Protein AF-A0A3D1YNT9-F1 (afdb_monomer_lite)

Secondary structure (DSSP, 8-state):
------PPPPPP--SSPPP----EEEEEETTEEEEEETT--HHHHHHHTT---

Radius of gyration: 15.61 Å; chains: 1; bounding box: 52×19×24 Å

pLDDT: mean 86.16, std 12.1, range [45.62, 97.5]

Structure (mmCIF, N/CA/C/O backbone):
data_AF-A0A3D1YNT9-F1
#
_entry.id   AF-A0A3D1YNT9-F1
#
loop_
_atom_site.group_PDB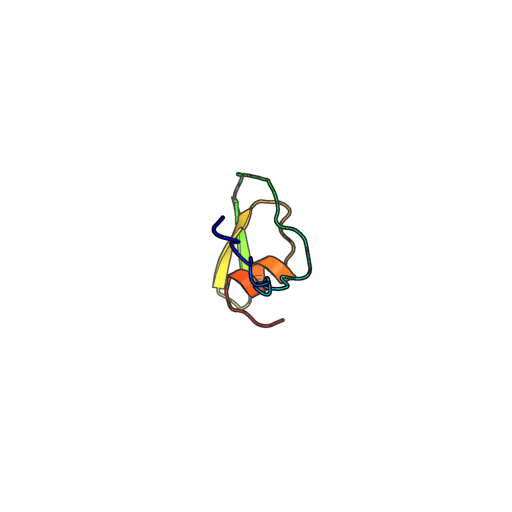
_atom_site.id
_atom_site.type_symbol
_atom_site.label_atom_id
_atom_site.label_alt_id
_atom_site.label_comp_id
_atom_site.label_asym_id
_atom_site.label_entity_id
_atom_site.label_seq_id
_atom_site.pdbx_PDB_ins_code
_atom_site.Cartn_x
_atom_site.Cartn_y
_atom_site.Cartn_z
_atom_site.occupancy
_atom_site.B_iso_or_equiv
_atom_site.auth_seq_id
_atom_site.auth_comp_id
_atom_site.auth_asym_id
_atom_site.auth_atom_id
_atom_site.pdbx_PDB_model_num
ATOM 1 N N . MET A 1 1 ? 41.506 8.233 5.190 1.00 47.53 1 MET A N 1
ATOM 2 C CA . MET A 1 1 ? 40.189 8.810 4.850 1.00 47.53 1 MET A CA 1
ATOM 3 C C . MET A 1 1 ? 39.431 7.781 4.028 1.00 47.53 1 MET A C 1
ATOM 5 O O . MET A 1 1 ? 39.805 7.562 2.885 1.00 47.53 1 MET A O 1
ATOM 9 N N . ASN A 1 2 ? 38.437 7.101 4.600 1.00 45.62 2 ASN A N 1
ATOM 10 C CA . ASN A 1 2 ? 37.604 6.169 3.839 1.00 45.62 2 ASN A CA 1
ATOM 11 C C . ASN A 1 2 ? 36.456 6.965 3.219 1.00 45.62 2 ASN A C 1
ATOM 13 O O . ASN A 1 2 ? 35.516 7.343 3.910 1.00 45.62 2 ASN A O 1
ATOM 17 N N . SER A 1 3 ? 36.565 7.259 1.927 1.00 60.81 3 SER A N 1
ATOM 18 C CA . SER A 1 3 ? 35.469 7.808 1.136 1.00 60.81 3 SER A CA 1
ATOM 19 C C . SER A 1 3 ? 34.423 6.712 0.922 1.00 60.81 3 SER A C 1
ATOM 21 O O . SER A 1 3 ? 34.604 5.836 0.077 1.00 60.81 3 SER A O 1
ATOM 23 N N . MET A 1 4 ? 33.347 6.737 1.710 1.00 62.66 4 MET A N 1
ATOM 24 C CA . MET A 1 4 ? 32.107 6.041 1.366 1.00 62.66 4 MET A CA 1
ATOM 25 C C . MET A 1 4 ? 31.536 6.713 0.120 1.00 62.66 4 MET A C 1
ATOM 27 O O . MET A 1 4 ? 31.000 7.815 0.185 1.00 62.66 4 MET A O 1
ATOM 31 N N . VAL A 1 5 ? 31.711 6.070 -1.029 1.00 69.94 5 VAL A N 1
ATOM 32 C CA . VAL A 1 5 ? 30.986 6.432 -2.244 1.00 69.94 5 VAL A CA 1
ATOM 33 C C . VAL A 1 5 ? 29.580 5.859 -2.068 1.00 69.94 5 VAL A C 1
ATOM 35 O O . VAL A 1 5 ? 29.397 4.646 -2.154 1.00 69.94 5 VAL A O 1
ATOM 38 N N . GLU A 1 6 ? 28.600 6.694 -1.727 1.00 74.69 6 GLU A N 1
ATOM 39 C CA . GLU A 1 6 ? 27.196 6.274 -1.733 1.00 74.69 6 GLU A CA 1
ATOM 40 C C . GLU A 1 6 ? 26.760 6.060 -3.186 1.00 74.69 6 GLU A C 1
ATOM 42 O O . GLU A 1 6 ? 26.665 6.998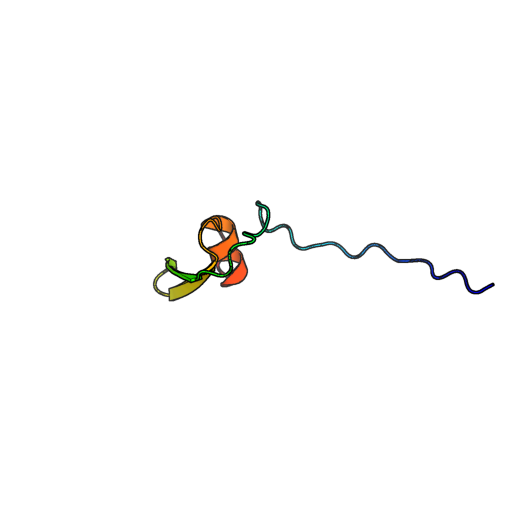 -3.977 1.00 74.69 6 GLU A O 1
ATOM 47 N N . PHE A 1 7 ? 26.535 4.802 -3.560 1.00 76.12 7 PHE A N 1
ATOM 48 C CA . PHE A 1 7 ? 25.952 4.461 -4.852 1.00 76.12 7 PHE A CA 1
ATOM 49 C C . PHE A 1 7 ? 24.453 4.783 -4.840 1.00 76.12 7 PHE A C 1
ATOM 51 O O . PHE A 1 7 ? 23.741 4.408 -3.908 1.00 76.12 7 PHE A O 1
ATOM 58 N N . TYR A 1 8 ? 23.965 5.445 -5.891 1.00 80.62 8 TYR A N 1
ATOM 59 C CA . TYR A 1 8 ? 22.539 5.708 -6.076 1.00 80.62 8 TYR A CA 1
ATOM 60 C C . TYR A 1 8 ? 21.754 4.391 -6.161 1.00 80.62 8 TYR A C 1
ATOM 62 O O . TYR A 1 8 ? 22.018 3.560 -7.032 1.00 80.62 8 TYR A O 1
ATOM 70 N N . GLN A 1 9 ? 20.776 4.215 -5.270 1.00 78.00 9 GLN A N 1
ATOM 71 C CA . GLN A 1 9 ? 19.803 3.128 -5.335 1.00 78.00 9 GLN A CA 1
ATOM 72 C C . GLN A 1 9 ? 18.491 3.668 -5.920 1.00 78.00 9 GLN A C 1
ATOM 74 O O . GLN A 1 9 ? 17.898 4.568 -5.318 1.00 78.00 9 GLN A O 1
ATOM 79 N N . PRO A 1 10 ? 18.020 3.145 -7.067 1.00 79.81 10 PRO A N 1
ATOM 80 C CA . PRO A 1 10 ? 16.743 3.550 -7.639 1.00 79.81 10 PRO A CA 1
ATOM 81 C C . PRO A 1 10 ? 15.609 3.260 -6.656 1.00 79.81 10 PRO A C 1
ATOM 83 O O . PRO A 1 10 ? 15.445 2.131 -6.193 1.00 79.81 10 PRO A O 1
ATOM 86 N N . GLN A 1 11 ? 14.825 4.283 -6.335 1.00 78.19 11 GLN A N 1
ATOM 87 C CA . GLN A 1 11 ? 13.625 4.131 -5.521 1.00 78.19 11 GLN A CA 1
ATOM 88 C C . GLN A 1 11 ? 12.466 3.683 -6.410 1.00 78.19 11 GLN A C 1
ATOM 90 O O . GLN A 1 11 ? 12.359 4.108 -7.560 1.00 78.19 11 GLN A O 1
ATOM 95 N N . ALA A 1 12 ? 11.602 2.818 -5.881 1.00 77.50 12 ALA A N 1
ATOM 96 C CA . ALA A 1 12 ? 10.390 2.425 -6.584 1.00 77.50 12 ALA A CA 1
ATOM 97 C C . ALA A 1 12 ? 9.482 3.648 -6.786 1.00 77.50 12 ALA A C 1
ATOM 99 O O . ALA A 1 12 ? 9.203 4.391 -5.841 1.00 77.50 12 ALA A O 1
ATOM 100 N N . ASP A 1 13 ? 9.033 3.850 -8.024 1.00 78.50 13 ASP A N 1
ATOM 101 C CA . ASP A 1 13 ? 8.080 4.899 -8.364 1.00 78.50 13 ASP A CA 1
ATOM 102 C C . ASP A 1 13 ? 6.656 4.383 -8.140 1.00 78.50 13 ASP A C 1
ATOM 104 O O . ASP A 1 13 ? 6.118 3.602 -8.921 1.00 78.50 13 ASP A O 1
ATOM 108 N N . PHE A 1 14 ? 6.062 4.814 -7.031 1.00 74.12 14 PHE A N 1
ATOM 109 C CA . PHE A 1 14 ? 4.686 4.484 -6.662 1.00 74.12 14 PHE A CA 1
ATOM 110 C C . PHE A 1 14 ? 3.666 5.499 -7.219 1.00 74.12 14 PHE A C 1
ATOM 112 O O . PHE A 1 14 ? 2.508 5.503 -6.795 1.00 74.12 14 PHE A O 1
ATOM 119 N N . GLY A 1 15 ? 4.086 6.420 -8.094 1.00 74.31 15 GLY A N 1
ATOM 120 C CA . GLY A 1 15 ? 3.251 7.437 -8.744 1.00 74.31 15 GLY A CA 1
ATOM 121 C C . GLY A 1 15 ? 2.871 8.640 -7.869 1.00 74.31 15 GLY A C 1
ATOM 122 O O . GLY A 1 15 ? 2.801 9.763 -8.363 1.00 74.31 15 GLY A O 1
ATOM 123 N N . THR A 1 16 ? 2.642 8.458 -6.564 1.00 82.06 16 THR A N 1
ATOM 124 C CA . THR A 1 16 ? 2.365 9.557 -5.611 1.00 82.06 16 THR A CA 1
ATOM 125 C C . THR A 1 16 ? 3.319 9.513 -4.406 1.00 82.06 16 THR A C 1
ATOM 127 O O . THR A 1 16 ? 4.076 8.553 -4.258 1.00 82.06 16 THR A O 1
ATOM 130 N N . PRO A 1 17 ? 3.307 10.497 -3.488 1.00 85.75 17 PRO A N 1
ATOM 131 C CA . PRO A 1 17 ? 3.924 10.379 -2.157 1.00 85.75 17 PRO A CA 1
ATOM 132 C C . PRO A 1 17 ? 3.095 9.504 -1.205 1.00 85.75 17 PRO A C 1
ATOM 134 O O . PRO A 1 17 ? 1.880 9.379 -1.388 1.00 85.75 17 PRO A O 1
ATOM 137 N N . SER A 1 18 ? 3.741 8.880 -0.213 1.00 87.12 18 SER A N 1
ATOM 138 C CA . SER A 1 18 ? 3.048 8.073 0.799 1.00 87.12 18 SER A CA 1
ATOM 139 C C . SER A 1 18 ? 2.222 8.963 1.724 1.00 87.12 18 SER A C 1
ATOM 141 O O . SER A 1 18 ? 2.597 10.104 2.012 1.00 87.12 18 SER A O 1
ATOM 143 N N . SER A 1 19 ? 1.091 8.444 2.203 1.00 92.25 19 SER A N 1
ATOM 144 C CA . SER A 1 19 ? 0.348 9.133 3.254 1.00 92.25 19 SER A CA 1
ATOM 145 C C . SER A 1 19 ? 1.103 9.030 4.578 1.00 92.25 19 SER A C 1
ATOM 147 O O . SER A 1 19 ? 1.698 8.003 4.899 1.00 92.25 19 SER A O 1
ATOM 149 N N . LYS A 1 20 ? 1.084 10.122 5.346 1.00 92.31 20 LYS A N 1
ATOM 150 C CA . LYS A 1 20 ? 1.689 10.200 6.684 1.00 92.31 20 LYS A CA 1
ATOM 151 C C . LYS A 1 20 ? 0.721 9.798 7.795 1.00 92.31 20 LYS A C 1
ATOM 153 O O . LYS A 1 20 ? 1.101 9.845 8.962 1.00 92.31 20 LYS A O 1
ATOM 158 N N . SER A 1 21 ? -0.531 9.489 7.455 1.00 94.06 21 SER A N 1
ATOM 159 C CA . SER A 1 21 ? -1.516 9.099 8.457 1.00 94.06 21 SER A CA 1
ATOM 160 C C . SER A 1 21 ? -1.148 7.756 9.088 1.00 94.06 21 SER A C 1
ATOM 162 O O . SER A 1 21 ? -0.519 6.909 8.459 1.00 94.06 21 SER A O 1
ATOM 164 N N . THR A 1 22 ? -1.554 7.561 10.335 1.00 93.19 22 THR A N 1
ATOM 165 C CA . THR A 1 22 ? -1.465 6.275 11.038 1.00 93.19 22 THR A CA 1
ATOM 166 C C . THR A 1 22 ? -2.803 5.538 11.060 1.00 93.19 22 THR A C 1
ATOM 168 O O . THR A 1 22 ? -2.845 4.356 11.391 1.00 93.19 22 THR A O 1
ATOM 171 N N . GLU A 1 23 ? -3.894 6.217 10.702 1.00 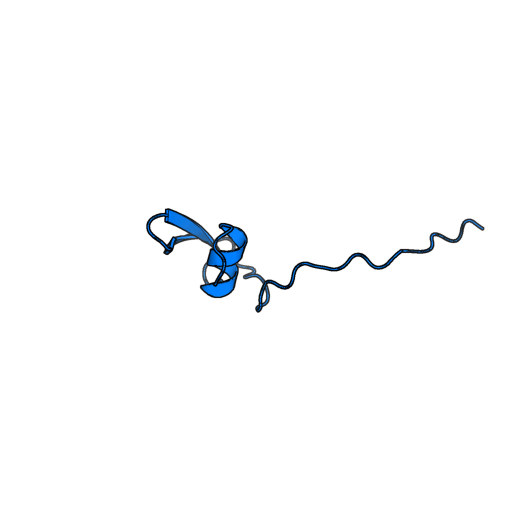97.38 23 GLU A N 1
ATOM 172 C CA . GLU A 1 23 ? -5.213 5.611 10.560 1.00 97.38 23 GLU A CA 1
ATOM 173 C C . GLU A 1 23 ? -5.272 4.790 9.270 1.00 97.38 23 GLU A C 1
ATOM 175 O O . GLU A 1 23 ? -4.951 5.300 8.193 1.00 97.38 23 GLU A O 1
ATOM 180 N N . LEU A 1 24 ? -5.688 3.527 9.381 1.00 96.88 24 LEU A N 1
ATOM 181 C CA . LEU A 1 24 ? -5.784 2.592 8.263 1.00 96.88 24 LEU A CA 1
ATOM 182 C C . LEU A 1 24 ? -7.219 2.497 7.743 1.00 96.88 24 LEU A C 1
ATOM 184 O O . LEU A 1 24 ? -8.167 2.377 8.517 1.00 96.88 24 LEU A O 1
ATOM 188 N N . VAL A 1 25 ? -7.356 2.466 6.421 1.00 96.69 25 VAL A N 1
ATOM 189 C CA . VAL A 1 25 ? -8.606 2.172 5.713 1.00 96.69 25 VAL A CA 1
ATOM 190 C C . VAL A 1 25 ? -8.413 0.937 4.845 1.00 96.69 25 VAL A C 1
ATOM 192 O O . VAL A 1 25 ? -7.323 0.705 4.324 1.00 96.69 25 VAL A O 1
ATOM 195 N N . THR A 1 26 ? -9.470 0.141 4.694 1.00 97.12 26 THR A N 1
ATOM 196 C CA . THR A 1 26 ? -9.442 -1.066 3.859 1.00 97.12 26 THR A CA 1
ATOM 197 C C . THR A 1 26 ? -10.198 -0.815 2.565 1.00 97.12 26 THR A C 1
ATOM 199 O O . THR A 1 26 ? -11.335 -0.343 2.582 1.00 97.12 26 THR A O 1
ATOM 202 N N . LEU A 1 27 ? -9.544 -1.116 1.448 1.00 94.69 27 LEU A N 1
ATOM 203 C CA . LEU A 1 27 ? -10.070 -0.997 0.096 1.00 94.69 27 LEU A CA 1
ATOM 204 C C . LEU A 1 27 ? -10.188 -2.394 -0.514 1.00 94.69 27 LEU A C 1
ATOM 206 O O . LEU A 1 27 ? -9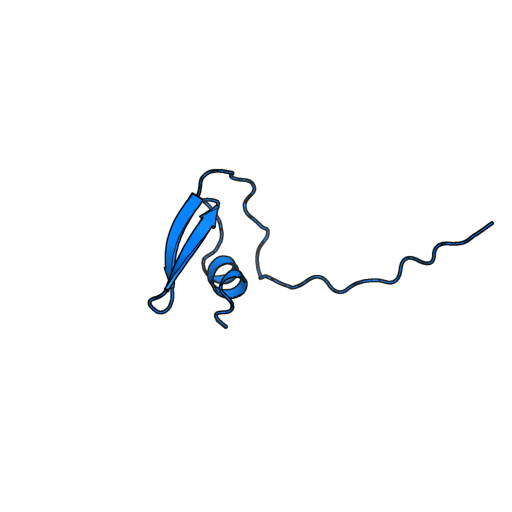.340 -3.245 -0.257 1.00 94.69 27 LEU A O 1
ATOM 210 N N . SER A 1 28 ? -11.192 -2.605 -1.363 1.00 96.06 28 SER A N 1
ATOM 211 C CA . SER A 1 28 ? -11.254 -3.787 -2.224 1.00 96.06 28 SER A CA 1
ATOM 212 C C . SER A 1 28 ? -10.689 -3.425 -3.597 1.00 96.06 28 SER A C 1
ATOM 214 O O . SER A 1 28 ? -11.263 -2.590 -4.298 1.00 96.06 28 SER A O 1
ATOM 216 N N . ILE A 1 29 ? -9.548 -4.011 -3.964 1.00 94.12 29 ILE A N 1
ATOM 217 C CA . ILE A 1 29 ? -8.858 -3.787 -5.245 1.00 94.12 29 ILE A CA 1
ATOM 218 C C . ILE A 1 29 ? -8.705 -5.147 -5.930 1.00 94.12 29 ILE A C 1
ATOM 220 O O . ILE A 1 29 ? -8.123 -6.062 -5.353 1.00 94.12 29 ILE A O 1
ATOM 224 N N . ASP A 1 30 ? -9.269 -5.309 -7.130 1.00 92.38 30 ASP A N 1
ATOM 225 C CA . ASP A 1 30 ? -9.307 -6.583 -7.873 1.00 92.38 30 ASP A CA 1
ATOM 226 C C . ASP A 1 30 ? -9.765 -7.792 -7.030 1.00 92.38 30 ASP A C 1
ATOM 228 O O . ASP A 1 30 ? -9.239 -8.902 -7.134 1.00 92.38 30 ASP A O 1
ATOM 232 N N . GLY A 1 31 ? -10.752 -7.573 -6.155 1.00 92.88 31 GLY A N 1
ATOM 233 C CA . GLY A 1 31 ? -11.308 -8.609 -5.279 1.00 92.88 31 GLY A CA 1
ATOM 234 C C . GLY A 1 31 ? -10.411 -8.999 -4.099 1.00 92.88 31 GLY A C 1
ATOM 235 O O . GLY A 1 31 ? -10.671 -10.016 -3.457 1.00 92.88 31 GLY A O 1
ATOM 236 N N . ARG A 1 32 ? -9.363 -8.219 -3.808 1.00 92.38 32 ARG A N 1
ATOM 237 C CA . ARG A 1 32 ? -8.496 -8.382 -2.635 1.0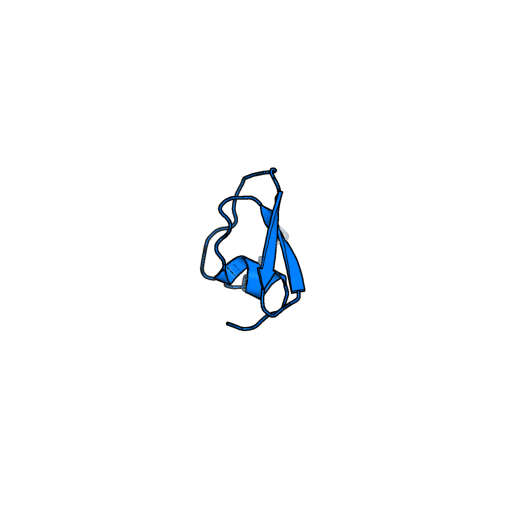0 92.38 32 ARG A CA 1
ATOM 238 C C . ARG A 1 32 ? -8.679 -7.221 -1.673 1.00 92.38 32 ARG A C 1
ATOM 240 O O . ARG A 1 32 ? -8.734 -6.069 -2.097 1.00 92.38 32 ARG A O 1
ATOM 247 N N . ASP A 1 33 ? -8.699 -7.534 -0.386 1.00 96.31 33 ASP A N 1
ATOM 248 C CA . ASP A 1 33 ? -8.711 -6.522 0.663 1.00 96.31 33 ASP A CA 1
ATOM 249 C C . ASP A 1 33 ? -7.290 -6.004 0.901 1.00 96.31 33 ASP A C 1
ATOM 251 O O . ASP A 1 33 ? -6.358 -6.773 1.151 1.00 96.31 33 ASP A O 1
ATOM 255 N N . VAL A 1 34 ? -7.128 -4.686 0.806 1.00 95.31 34 VAL A N 1
ATOM 256 C CA . VAL A 1 34 ? -5.853 -3.981 0.957 1.00 95.31 34 VAL A CA 1
ATOM 257 C C . VAL A 1 34 ? -6.030 -2.876 1.991 1.00 95.31 34 VAL A C 1
ATOM 259 O O . VAL A 1 34 ? -6.835 -1.964 1.798 1.00 95.31 34 VAL A O 1
ATOM 262 N N . SER A 1 35 ? -5.276 -2.943 3.087 1.00 96.81 35 SER A N 1
ATOM 263 C CA . SER A 1 35 ? -5.290 -1.917 4.133 1.00 96.81 35 SER A CA 1
ATOM 264 C C . SER A 1 35 ? -4.113 -0.960 3.972 1.00 96.81 35 SER A C 1
ATOM 266 O O . SER A 1 35 ? -2.959 -1.382 3.998 1.00 96.81 35 SER A O 1
ATOM 268 N N . VAL A 1 36 ? -4.403 0.333 3.840 1.00 95.62 36 VAL A N 1
ATOM 269 C CA . VAL A 1 36 ? -3.406 1.405 3.673 1.00 95.62 36 VAL A CA 1
ATOM 270 C C . VAL A 1 36 ? -3.763 2.607 4.543 1.00 95.62 36 VAL A C 1
ATOM 272 O O . VAL A 1 36 ? -4.922 2.751 4.940 1.00 95.62 36 VAL A O 1
ATOM 275 N N . PRO A 1 37 ? -2.814 3.511 4.837 1.00 97.50 37 PRO A N 1
ATOM 276 C CA . PRO A 1 37 ? -3.140 4.742 5.534 1.00 97.50 37 PRO A CA 1
ATOM 277 C C . PRO A 1 37 ? -4.160 5.589 4.774 1.00 97.50 37 PRO A C 1
ATOM 279 O O . PRO A 1 37 ? -4.091 5.709 3.545 1.00 97.50 37 PRO A O 1
ATOM 282 N N . VAL A 1 38 ? -5.072 6.234 5.499 1.00 96.75 38 VAL A N 1
ATOM 283 C CA . VAL A 1 38 ? -6.053 7.151 4.904 1.00 96.75 38 VAL A CA 1
ATOM 284 C C . VAL A 1 38 ? -5.352 8.255 4.102 1.00 96.75 38 VAL A C 1
ATOM 286 O O .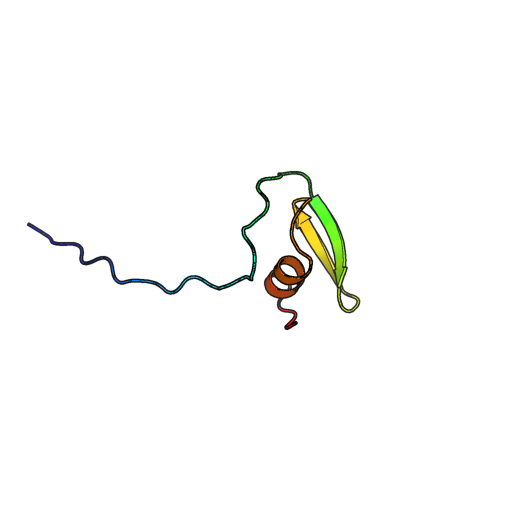 VAL A 1 38 ? -4.294 8.757 4.487 1.00 96.75 38 VAL A O 1
ATOM 289 N N . GLY A 1 39 ? -5.918 8.608 2.946 1.00 94.44 39 GLY A N 1
ATOM 290 C CA . GLY A 1 39 ? -5.324 9.566 2.006 1.00 94.44 39 GLY A CA 1
ATOM 291 C C . GLY A 1 39 ? -4.279 8.972 1.053 1.00 94.44 39 GLY A C 1
ATOM 292 O O . GLY A 1 39 ? -3.747 9.697 0.214 1.00 94.44 39 GLY A O 1
ATOM 293 N N . THR A 1 40 ? -3.988 7.671 1.142 1.00 95.31 40 THR A N 1
ATOM 294 C CA . THR A 1 40 ? -3.188 6.967 0.128 1.00 95.31 40 THR A CA 1
ATOM 295 C C . THR A 1 40 ? -3.943 6.917 -1.203 1.00 95.31 40 THR A C 1
ATOM 297 O O . THR A 1 40 ? -5.147 6.666 -1.235 1.00 95.31 40 THR A O 1
ATOM 300 N N . SER A 1 41 ? -3.244 7.167 -2.314 1.00 94.69 41 SER A N 1
ATOM 301 C CA . SER A 1 41 ? -3.839 7.073 -3.649 1.00 94.69 41 SER A CA 1
ATOM 302 C C . SER A 1 41 ? -4.171 5.621 -4.005 1.00 94.69 41 SER A C 1
ATOM 304 O O . SER A 1 41 ? -3.465 4.695 -3.605 1.00 94.69 41 SER A O 1
ATOM 306 N N . VAL A 1 42 ? -5.215 5.417 -4.815 1.00 92.62 42 VAL A N 1
ATOM 307 C CA . VAL A 1 42 ? -5.599 4.073 -5.283 1.00 92.62 42 VAL A CA 1
ATOM 308 C C . VAL A 1 42 ? -4.466 3.421 -6.086 1.00 92.62 42 VAL A C 1
ATOM 310 O O . VAL A 1 42 ? -4.191 2.243 -5.886 1.00 92.62 42 VAL A O 1
ATOM 313 N N . MET A 1 43 ? -3.749 4.189 -6.922 1.00 91.50 43 MET A N 1
ATOM 314 C CA . MET A 1 43 ? -2.584 3.682 -7.664 1.00 91.50 43 MET A CA 1
ATOM 315 C C . MET A 1 43 ? -1.473 3.173 -6.738 1.00 91.50 43 MET A C 1
ATOM 317 O O . MET A 1 43 ? -0.982 2.065 -6.949 1.00 91.50 43 MET A O 1
ATOM 321 N N . ARG A 1 44 ? -1.101 3.925 -5.686 1.00 92.12 44 ARG A N 1
ATOM 322 C CA . ARG A 1 44 ? -0.113 3.436 -4.710 1.00 92.12 44 ARG A CA 1
ATOM 323 C C . ARG A 1 44 ? -0.622 2.174 -4.016 1.00 92.12 44 ARG A C 1
ATOM 325 O O . ARG A 1 44 ? 0.136 1.217 -3.910 1.00 92.12 44 ARG A O 1
ATOM 332 N N . ALA A 1 45 ? -1.870 2.176 -3.544 1.00 93.94 45 ALA A N 1
ATOM 333 C CA . ALA A 1 45 ? -2.436 1.045 -2.809 1.00 93.94 45 ALA A CA 1
ATOM 334 C C . ALA A 1 45 ? -2.423 -0.245 -3.646 1.00 93.94 45 ALA A C 1
ATOM 336 O O . ALA A 1 45 ? -2.055 -1.306 -3.146 1.00 93.94 45 ALA A O 1
ATOM 337 N N . ALA A 1 46 ? -2.750 -0.148 -4.937 1.00 92.75 46 ALA A N 1
ATOM 338 C CA . ALA A 1 46 ? -2.651 -1.267 -5.865 1.00 92.75 46 ALA A CA 1
ATOM 339 C C . ALA A 1 46 ? -1.198 -1.739 -6.043 1.00 92.75 46 ALA A C 1
ATOM 341 O O . ALA A 1 46 ? -0.925 -2.933 -5.920 1.00 92.75 46 ALA A O 1
ATOM 342 N N . PHE A 1 47 ? -0.252 -0.817 -6.244 1.00 90.94 47 PHE A N 1
ATOM 343 C CA . PHE A 1 47 ? 1.159 -1.169 -6.406 1.00 90.94 47 PHE A CA 1
ATOM 344 C C . PHE A 1 47 ? 1.745 -1.837 -5.149 1.00 90.94 47 PHE A C 1
ATOM 346 O O . PHE A 1 47 ? 2.443 -2.845 -5.259 1.00 90.94 47 PHE A O 1
ATOM 353 N N . GLU A 1 48 ? 1.433 -1.331 -3.951 1.00 88.69 48 GLU A N 1
ATOM 354 C CA . GLU A 1 48 ? 1.828 -1.939 -2.667 1.00 88.69 48 GLU A CA 1
ATOM 355 C C . GLU A 1 48 ? 1.222 -3.340 -2.483 1.00 88.69 48 GLU A C 1
ATOM 357 O O . GLU A 1 48 ? 1.870 -4.226 -1.925 1.00 88.69 48 GLU A O 1
ATOM 362 N N . ALA A 1 49 ? 0.026 -3.578 -3.028 1.00 90.38 49 ALA A N 1
ATOM 363 C CA . ALA A 1 49 ? -0.614 -4.893 -3.080 1.00 90.38 49 ALA A CA 1
ATOM 364 C C . ALA A 1 49 ? -0.088 -5.806 -4.212 1.00 90.38 49 ALA A C 1
ATOM 366 O O . ALA A 1 49 ? -0.593 -6.919 -4.398 1.00 90.38 49 ALA A O 1
ATOM 367 N N . GLY A 1 50 ? 0.908 -5.359 -4.986 1.00 89.75 50 GLY A N 1
ATOM 368 C CA . GLY A 1 50 ? 1.463 -6.097 -6.125 1.00 89.75 50 GLY A CA 1
ATOM 369 C C . GLY A 1 50 ? 0.526 -6.178 -7.335 1.00 89.75 50 GLY A C 1
ATOM 370 O O . GLY A 1 50 ? 0.709 -7.039 -8.198 1.00 89.75 50 GLY A O 1
ATOM 371 N N . ILE A 1 51 ? -0.481 -5.307 -7.396 1.00 88.44 51 ILE A N 1
ATOM 372 C CA . ILE A 1 51 ? -1.435 -5.186 -8.498 1.00 88.44 51 ILE A CA 1
ATOM 373 C C . ILE A 1 51 ? -0.888 -4.139 -9.471 1.00 88.44 51 ILE A C 1
ATOM 375 O O . ILE A 1 51 ? -0.647 -2.989 -9.103 1.00 88.44 51 ILE A O 1
ATOM 379 N N . LYS A 1 52 ? -0.652 -4.550 -10.720 1.00 82.44 52 LYS A N 1
ATOM 380 C CA . LYS A 1 52 ? -0.211 -3.638 -11.782 1.00 82.44 52 LYS A CA 1
ATOM 381 C C . LYS A 1 52 ? -1.418 -2.883 -12.327 1.00 82.44 52 LYS A C 1
ATOM 383 O O . LYS A 1 52 ? -2.389 -3.521 -12.725 1.00 82.44 52 LYS A O 1
ATOM 388 N N . VAL A 1 53 ? -1.313 -1.558 -12.356 1.00 74.38 53 VAL A N 1
ATOM 389 C CA . VAL A 1 53 ? -2.325 -0.618 -12.863 1.00 74.38 53 VAL A CA 1
ATOM 390 C C . VAL A 1 53 ? -1.767 0.130 -14.063 1.00 74.38 53 VAL A C 1
ATOM 392 O O . VAL A 1 53 ? -0.537 0.371 -14.062 1.00 74.38 53 VAL A O 1
#

Foldseek 3Di:
DDDPPDDDDDDDCLPDDADPAPDWDWDQDPNDTFIGGPPDDPSSRCVVVVHDD

Sequence (53 aa):
MNSMVEFYQPQADFGTPSSKSTELVTLSIDGRDVSVPVGTSVMRAAFEAGIKV